Protein AF-A0A1B9AJK8-F1 (afdb_monomer)

pLDDT: mean 82.31, std 9.28, range [50.97, 92.81]

Radius of gyration: 14.69 Å; Cα contacts (8 Å, |Δi|>4): 34; chains: 1; bounding box: 36×22×39 Å

Structure (mmCIF, N/CA/C/O backbone):
data_AF-A0A1B9AJK8-F1
#
_entry.id   AF-A0A1B9AJK8-F1
#
loop_
_atom_site.group_PDB
_atom_site.id
_atom_site.type_symbol
_atom_site.label_atom_id
_atom_site.label_alt_id
_atom_site.label_comp_id
_atom_site.label_asym_id
_atom_site.label_entity_id
_atom_site.label_seq_id
_atom_site.pdbx_PDB_ins_code
_atom_site.Cartn_x
_atom_site.Cartn_y
_atom_site.Cartn_z
_atom_site.occupancy
_atom_site.B_iso_or_equiv
_atom_site.auth_seq_id
_atom_site.auth_comp_id
_atom_site.auth_asym_id
_atom_site.auth_atom_id
_atom_site.pdbx_PDB_model_num
ATOM 1 N N . MET A 1 1 ? -20.701 7.067 18.216 1.00 50.97 1 MET A N 1
ATOM 2 C CA . MET A 1 1 ? -19.388 7.045 17.537 1.00 50.97 1 MET A CA 1
ATOM 3 C C . MET A 1 1 ? -19.212 8.428 16.951 1.00 50.97 1 MET A C 1
ATOM 5 O O . MET A 1 1 ? -20.011 8.776 16.094 1.00 50.97 1 MET A O 1
ATOM 9 N N . ASP A 1 2 ? -18.297 9.238 17.488 1.00 57.03 2 ASP A N 1
ATOM 10 C CA . ASP A 1 2 ? -18.147 10.638 17.071 1.00 57.03 2 ASP A CA 1
ATOM 11 C C . ASP A 1 2 ? -17.827 10.713 15.577 1.00 57.03 2 ASP A C 1
ATOM 13 O O . ASP A 1 2 ? -16.804 10.202 15.113 1.00 57.03 2 ASP A O 1
ATOM 17 N N . GLU A 1 3 ? -18.726 11.333 14.822 1.00 60.19 3 GLU A N 1
ATOM 18 C CA . GLU A 1 3 ? -18.720 11.392 13.358 1.00 60.19 3 GLU A CA 1
ATOM 19 C C . GLU A 1 3 ? -17.395 11.960 12.810 1.00 60.19 3 GLU A C 1
ATOM 21 O O . GLU A 1 3 ? -16.824 11.448 11.845 1.00 60.19 3 GLU A O 1
ATOM 26 N N . ASN A 1 4 ? -16.823 12.929 13.532 1.00 63.41 4 ASN A N 1
ATOM 27 C CA . ASN A 1 4 ? -15.546 13.571 13.216 1.00 63.41 4 ASN A CA 1
ATOM 28 C C . ASN A 1 4 ? -14.341 12.606 13.321 1.00 63.41 4 ASN A C 1
ATOM 30 O O . ASN A 1 4 ? -13.412 12.625 12.507 1.00 63.41 4 ASN A O 1
ATOM 34 N N . LYS A 1 5 ? -14.379 11.685 14.293 1.00 63.94 5 LYS A N 1
ATOM 35 C CA . LYS A 1 5 ? -13.312 10.699 14.521 1.00 63.94 5 LYS A CA 1
ATOM 36 C C . LYS A 1 5 ? -13.312 9.618 13.439 1.00 63.94 5 LYS A C 1
ATOM 38 O O . LYS A 1 5 ? -12.250 9.169 13.024 1.00 63.94 5 LYS A O 1
ATOM 43 N N . SER A 1 6 ? -14.499 9.249 12.954 1.00 71.88 6 SER A N 1
ATOM 44 C CA . SER A 1 6 ? -14.684 8.347 11.813 1.00 71.88 6 SER A CA 1
ATOM 45 C C . SER A 1 6 ? -14.123 8.962 10.528 1.00 71.88 6 SER A C 1
ATOM 47 O O . SER A 1 6 ? -13.278 8.355 9.875 1.00 71.88 6 SER A O 1
ATOM 49 N N . PHE A 1 7 ? -14.526 10.193 10.199 1.00 76.81 7 PHE A N 1
ATOM 50 C CA . PHE A 1 7 ? -14.117 10.874 8.967 1.00 76.81 7 PHE A CA 1
ATOM 51 C C . PHE A 1 7 ? -12.595 11.059 8.852 1.00 76.81 7 PHE A C 1
ATOM 53 O O . PHE A 1 7 ? -11.998 10.711 7.832 1.00 76.81 7 PHE A O 1
ATOM 60 N N . THR A 1 8 ? -11.954 11.514 9.931 1.00 79.62 8 THR A N 1
ATOM 61 C CA . THR A 1 8 ? -10.492 11.686 9.995 1.00 79.62 8 THR A CA 1
ATOM 62 C C . THR A 1 8 ? -9.750 10.372 9.718 1.00 79.62 8 THR A C 1
ATOM 64 O O . THR A 1 8 ? -8.718 10.348 9.050 1.00 79.62 8 THR A O 1
ATOM 67 N N . LEU A 1 9 ? -10.299 9.251 10.190 1.00 80.75 9 LEU A N 1
ATOM 68 C CA . LEU A 1 9 ? -9.699 7.930 10.032 1.00 80.75 9 LEU A CA 1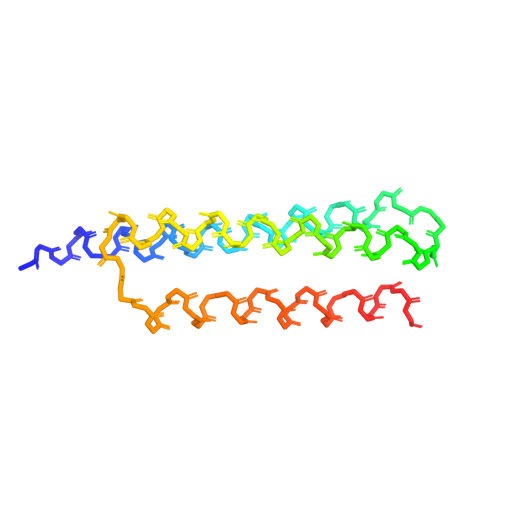
ATOM 69 C C . LEU A 1 9 ? -9.777 7.444 8.574 1.00 80.75 9 LEU A C 1
ATOM 71 O O . LEU A 1 9 ? -8.792 6.925 8.055 1.00 80.75 9 LEU A O 1
ATOM 75 N N . TYR A 1 10 ? -10.894 7.692 7.879 1.00 79.94 10 TYR A N 1
ATOM 76 C CA . TYR A 1 10 ? -11.022 7.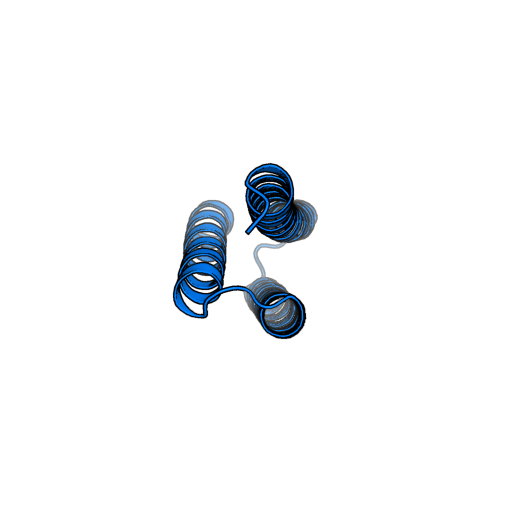400 6.443 1.00 79.94 10 TYR A CA 1
ATOM 77 C C . TYR A 1 10 ? -10.098 8.264 5.574 1.00 79.94 10 TYR A C 1
ATOM 79 O O . TYR A 1 10 ? -9.515 7.751 4.618 1.00 79.94 10 TYR A O 1
ATOM 87 N N . ILE A 1 11 ? -9.912 9.543 5.919 1.00 83.81 11 ILE A N 1
ATOM 88 C CA . ILE A 1 11 ? -8.942 10.407 5.229 1.00 83.81 11 ILE A CA 1
ATOM 89 C C . ILE A 1 11 ? -7.524 9.852 5.368 1.00 83.81 11 ILE A C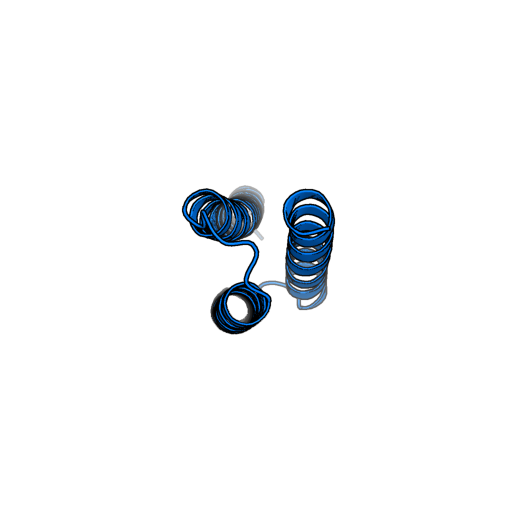 1
ATOM 91 O O . ILE A 1 11 ? -6.805 9.764 4.375 1.00 83.81 11 ILE A O 1
ATOM 95 N N . ASN A 1 12 ? -7.130 9.412 6.564 1.00 82.69 12 ASN A N 1
ATOM 96 C CA . ASN A 1 12 ? -5.799 8.842 6.779 1.00 82.69 12 ASN A CA 1
ATOM 97 C C . ASN A 1 12 ? -5.568 7.568 5.949 1.00 82.69 12 ASN A C 1
ATOM 99 O O . ASN A 1 12 ? -4.479 7.383 5.408 1.00 82.69 12 ASN A O 1
ATOM 103 N N . VAL A 1 13 ? -6.593 6.723 5.789 1.00 85.56 13 VAL A N 1
ATOM 104 C CA . VAL A 1 13 ? -6.545 5.540 4.908 1.00 85.56 13 VAL A CA 1
ATOM 105 C C . VAL A 1 13 ? -6.350 5.943 3.443 1.00 85.56 13 VAL A C 1
ATOM 107 O O . VAL A 1 13 ? -5.529 5.351 2.742 1.00 85.56 13 VAL A O 1
ATOM 110 N N . LEU A 1 14 ? -7.064 6.974 2.982 1.00 83.31 14 LEU A N 1
ATOM 111 C CA . LEU A 1 14 ? -6.917 7.520 1.629 1.00 83.31 14 LEU A CA 1
ATOM 112 C C . LEU A 1 14 ? -5.512 8.082 1.388 1.00 83.31 14 LEU A C 1
ATOM 114 O O . LEU A 1 14 ? -4.887 7.751 0.383 1.00 83.31 14 LEU A O 1
ATOM 118 N N . ILE A 1 15 ? -4.990 8.877 2.324 1.00 84.69 15 ILE A N 1
ATOM 119 C CA . ILE A 1 15 ? -3.631 9.432 2.248 1.00 84.69 15 ILE A CA 1
ATOM 120 C C . ILE A 1 15 ? -2.595 8.302 2.225 1.00 84.69 15 ILE A C 1
ATOM 122 O O . ILE A 1 15 ? -1.680 8.331 1.404 1.00 84.69 15 ILE A O 1
ATOM 126 N N . GLY A 1 16 ? -2.762 7.275 3.065 1.00 81.12 16 GLY A N 1
ATOM 127 C CA . GLY A 1 16 ? -1.900 6.092 3.073 1.00 81.12 16 GLY A CA 1
ATOM 128 C C . GLY A 1 16 ? -1.905 5.352 1.733 1.00 81.12 16 GLY A C 1
ATOM 129 O O . GLY A 1 16 ? -0.845 5.003 1.212 1.00 81.12 16 GLY A O 1
ATOM 130 N N . ALA A 1 17 ? -3.079 5.175 1.124 1.00 82.31 17 ALA A N 1
ATOM 131 C CA . ALA A 1 17 ? -3.207 4.562 -0.195 1.00 82.31 17 ALA A CA 1
ATOM 132 C C . ALA A 1 17 ? -2.502 5.385 -1.286 1.00 82.31 17 ALA A C 1
ATOM 134 O O . ALA A 1 17 ? -1.696 4.839 -2.040 1.00 82.31 17 ALA A O 1
ATOM 135 N N . ILE A 1 18 ? -2.763 6.697 -1.338 1.00 83.12 18 ILE A N 1
ATOM 136 C CA . ILE A 1 18 ? -2.164 7.613 -2.320 1.00 83.12 18 ILE A CA 1
ATOM 137 C C . ILE A 1 18 ? -0.641 7.646 -2.162 1.00 83.12 18 ILE A C 1
ATOM 139 O O . ILE A 1 18 ? 0.080 7.495 -3.144 1.00 83.12 18 ILE A O 1
ATOM 143 N N . GLY A 1 19 ? -0.142 7.776 -0.930 1.00 81.56 19 GLY A N 1
ATOM 144 C CA . GLY A 1 19 ? 1.292 7.805 -0.644 1.00 81.56 19 GLY A CA 1
ATOM 145 C C . GLY A 1 19 ? 2.002 6.525 -1.084 1.00 81.56 19 GLY A C 1
ATOM 146 O O . GLY A 1 19 ? 3.063 6.588 -1.699 1.00 81.56 19 GLY A O 1
ATOM 147 N N . THR A 1 20 ? 1.388 5.363 -0.854 1.00 82.25 20 THR A N 1
ATOM 148 C CA . THR A 1 20 ? 1.968 4.074 -1.265 1.00 82.25 20 THR A CA 1
ATOM 149 C C . THR A 1 20 ? 2.054 3.957 -2.792 1.00 82.25 20 THR A C 1
ATOM 151 O O . THR A 1 20 ? 3.052 3.471 -3.322 1.00 82.25 20 THR A O 1
ATOM 154 N N . ILE A 1 21 ? 1.042 4.453 -3.513 1.00 79.88 21 ILE A N 1
ATOM 155 C CA . ILE A 1 21 ? 1.041 4.493 -4.983 1.00 79.88 21 ILE A CA 1
ATOM 156 C C . ILE A 1 21 ? 2.116 5.460 -5.502 1.00 79.88 21 ILE A C 1
ATOM 158 O O . ILE A 1 21 ? 2.854 5.107 -6.419 1.00 79.88 21 ILE A O 1
ATOM 162 N N . LEU A 1 22 ? 2.250 6.646 -4.896 1.00 80.38 22 LEU A N 1
ATOM 163 C CA . LEU A 1 22 ? 3.268 7.634 -5.274 1.00 80.38 22 LEU A CA 1
ATOM 164 C C . LEU A 1 22 ? 4.692 7.102 -5.090 1.00 80.38 22 LEU A C 1
ATOM 166 O O . LEU A 1 22 ? 5.528 7.311 -5.965 1.00 80.38 22 LEU A O 1
ATOM 170 N N . ILE A 1 23 ? 4.963 6.381 -3.997 1.00 80.62 23 ILE A N 1
ATOM 171 C CA . ILE A 1 23 ? 6.265 5.733 -3.773 1.00 80.62 23 ILE A CA 1
ATOM 172 C C . ILE A 1 23 ? 6.545 4.707 -4.876 1.00 80.62 23 ILE A C 1
ATOM 174 O O . ILE A 1 23 ? 7.644 4.687 -5.429 1.00 80.62 23 ILE A O 1
AT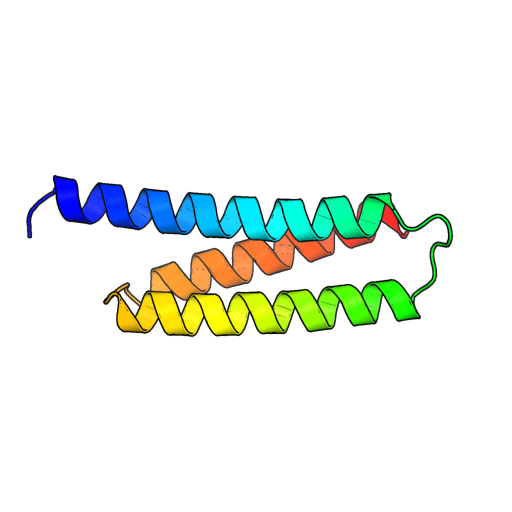OM 178 N N . GLY A 1 24 ? 5.544 3.896 -5.234 1.00 76.12 24 GLY A N 1
ATOM 179 C CA . GLY A 1 24 ? 5.648 2.945 -6.340 1.00 76.12 24 GLY A CA 1
ATOM 180 C C . GLY A 1 24 ? 5.982 3.625 -7.670 1.00 76.12 24 GLY A C 1
ATOM 181 O O . GLY A 1 24 ? 6.926 3.225 -8.345 1.00 76.12 24 GLY A O 1
ATOM 182 N N . LEU A 1 25 ? 5.260 4.694 -8.011 1.00 75.12 25 LEU A N 1
ATOM 183 C CA . LEU A 1 25 ? 5.471 5.470 -9.237 1.00 75.12 25 LEU A CA 1
ATOM 184 C C . LEU A 1 25 ? 6.844 6.143 -9.291 1.00 75.12 25 LEU A C 1
ATOM 186 O O . LEU A 1 25 ? 7.528 6.072 -10.311 1.00 75.12 25 LEU A O 1
ATOM 190 N N . ALA A 1 26 ? 7.263 6.777 -8.195 1.00 77.31 26 ALA A N 1
ATOM 191 C CA . ALA A 1 26 ? 8.571 7.412 -8.114 1.00 77.31 26 ALA A CA 1
ATOM 192 C C . ALA A 1 26 ? 9.687 6.380 -8.324 1.00 77.31 26 ALA A C 1
ATOM 194 O O . ALA A 1 26 ? 10.595 6.613 -9.120 1.00 77.31 26 ALA A O 1
ATOM 195 N N . ALA A 1 27 ? 9.575 5.211 -7.690 1.00 75.62 27 ALA A N 1
ATOM 196 C CA . ALA A 1 27 ? 10.536 4.131 -7.860 1.00 75.62 27 ALA A CA 1
ATOM 197 C C . ALA A 1 27 ? 10.556 3.555 -9.287 1.00 75.62 27 ALA A C 1
ATOM 199 O O . ALA A 1 27 ? 11.609 3.139 -9.751 1.00 75.62 27 ALA A O 1
ATOM 200 N N . MET A 1 28 ? 9.427 3.558 -10.004 1.00 73.25 28 MET A N 1
ATOM 201 C CA . MET A 1 28 ? 9.392 3.183 -11.425 1.00 73.25 28 MET A CA 1
ATOM 202 C C . MET A 1 28 ? 10.054 4.238 -12.323 1.00 73.25 28 MET A C 1
ATOM 204 O O . MET A 1 28 ? 10.761 3.885 -13.262 1.00 73.25 28 MET A O 1
ATOM 208 N N . SER A 1 29 ? 9.865 5.528 -12.026 1.00 74.06 29 SER A N 1
ATOM 209 C CA . SER A 1 29 ? 10.391 6.634 -12.844 1.00 74.06 29 SER A CA 1
ATOM 210 C C . SER A 1 29 ? 11.919 6.746 -12.857 1.00 74.06 29 SER A C 1
ATOM 212 O O . SER A 1 29 ? 12.491 7.260 -13.815 1.00 74.06 29 SER A O 1
ATOM 214 N N . THR A 1 30 ? 12.599 6.247 -11.821 1.00 71.00 30 THR A N 1
ATOM 215 C CA . THR A 1 30 ? 14.069 6.259 -11.734 1.00 71.00 30 THR A CA 1
ATOM 216 C C . THR A 1 30 ? 14.722 5.111 -12.505 1.00 71.00 30 THR A C 1
ATOM 218 O O . THR A 1 30 ? 15.946 5.077 -12.647 1.00 71.00 30 THR A O 1
ATOM 221 N N . LEU A 1 31 ? 13.926 4.177 -13.033 1.00 69.56 31 LEU A N 1
ATOM 222 C CA . LEU A 1 31 ? 14.416 3.009 -13.752 1.00 69.56 31 LEU A CA 1
ATOM 223 C C . LEU A 1 31 ? 14.537 3.311 -15.245 1.00 69.56 31 LEU A C 1
ATOM 225 O O . LEU A 1 31 ? 13.562 3.328 -15.990 1.00 69.56 31 LEU A O 1
ATOM 229 N N . SER A 1 32 ? 15.781 3.538 -15.668 1.00 60.44 32 SER A N 1
ATOM 230 C CA . SER A 1 32 ? 16.179 3.723 -17.071 1.00 60.44 32 SER A CA 1
ATOM 231 C C . SER A 1 32 ? 16.081 2.423 -17.888 1.00 60.44 32 SER A C 1
ATOM 233 O O . SER A 1 32 ? 15.744 2.447 -19.070 1.00 60.44 32 SER A O 1
ATOM 235 N N . ASN A 1 33 ? 16.289 1.269 -17.244 1.00 64.25 33 ASN A N 1
ATOM 236 C CA . ASN A 1 33 ? 16.151 -0.039 -17.877 1.00 64.25 33 ASN A CA 1
ATOM 237 C C . ASN A 1 33 ? 14.813 -0.671 -17.489 1.00 64.25 33 ASN A C 1
ATOM 239 O O . ASN A 1 33 ? 14.531 -0.851 -16.304 1.00 64.25 33 ASN A O 1
ATOM 243 N N . ARG A 1 34 ? 14.017 -1.063 -18.492 1.00 68.00 34 ARG A N 1
ATOM 244 C CA . ARG A 1 34 ? 12.769 -1.839 -18.348 1.00 68.00 34 ARG A CA 1
ATOM 245 C C . ARG A 1 34 ? 13.042 -3.298 -17.940 1.00 68.00 34 ARG A C 1
ATOM 247 O O . ARG A 1 34 ? 12.533 -4.244 -18.540 1.00 68.00 34 ARG A O 1
ATOM 254 N N . ASP A 1 35 ? 13.902 -3.489 -16.946 1.00 75.38 35 ASP A N 1
ATOM 255 C CA . ASP A 1 35 ? 14.272 -4.805 -16.448 1.00 75.38 35 ASP A CA 1
ATOM 256 C C . ASP A 1 35 ? 13.131 -5.374 -15.596 1.00 75.38 35 ASP A C 1
ATOM 258 O O . ASP A 1 35 ? 12.707 -4.800 -14.588 1.00 75.38 35 ASP A O 1
ATOM 262 N N . HIS A 1 36 ? 12.632 -6.530 -16.024 1.00 74.50 36 HIS A N 1
ATOM 263 C CA . HIS A 1 36 ? 11.521 -7.220 -15.383 1.00 74.50 36 HIS A CA 1
ATOM 264 C C . HIS A 1 36 ? 11.868 -7.666 -13.957 1.00 74.50 36 HIS A C 1
ATOM 266 O O . HIS A 1 36 ? 10.985 -7.716 -13.101 1.00 74.50 36 HIS A O 1
ATOM 272 N N . SER A 1 37 ? 13.144 -7.949 -13.672 1.00 79.38 37 SER A N 1
ATOM 273 C CA . SER A 1 37 ? 13.594 -8.328 -12.328 1.00 79.38 37 SER A CA 1
ATOM 274 C C . SER A 1 37 ? 13.386 -7.195 -11.319 1.00 79.38 37 SER A C 1
ATOM 276 O O . SER A 1 37 ? 12.950 -7.429 -10.189 1.00 79.38 37 SER A O 1
ATOM 278 N N . VAL A 1 38 ? 13.599 -5.950 -11.749 1.00 77.75 38 VAL A N 1
ATOM 279 C CA . VAL A 1 38 ? 13.418 -4.770 -10.903 1.00 77.75 38 VAL A CA 1
ATOM 280 C C . VAL A 1 38 ? 11.937 -4.481 -10.677 1.00 77.75 38 VAL A C 1
ATOM 282 O O . VAL A 1 38 ? 11.534 -4.188 -9.551 1.00 77.75 38 VAL A O 1
ATOM 285 N N . TYR A 1 39 ? 11.104 -4.639 -11.710 1.00 78.44 39 TYR A N 1
ATOM 286 C CA . TYR A 1 39 ? 9.651 -4.545 -11.561 1.00 78.44 39 TYR A CA 1
ATOM 287 C C . TYR A 1 39 ? 9.116 -5.558 -10.534 1.00 78.44 39 TYR A C 1
ATOM 289 O O . TYR A 1 39 ? 8.333 -5.192 -9.656 1.00 78.44 39 TYR A O 1
ATOM 297 N N . LEU A 1 40 ? 9.589 -6.811 -10.577 1.00 82.00 40 LEU A N 1
ATOM 298 C CA . LEU A 1 40 ? 9.221 -7.840 -9.598 1.00 82.00 40 LEU A CA 1
ATOM 299 C C . LEU A 1 40 ? 9.671 -7.483 -8.174 1.00 82.00 40 LEU A C 1
ATOM 301 O O . LEU A 1 40 ? 8.912 -7.689 -7.226 1.00 82.00 40 LEU A O 1
ATOM 305 N N . MET A 1 41 ? 10.869 -6.915 -8.014 1.00 83.38 41 MET A N 1
ATOM 306 C CA . MET A 1 41 ? 11.367 -6.466 -6.710 1.00 83.38 41 MET A CA 1
ATOM 307 C C . MET A 1 41 ? 10.516 -5.323 -6.139 1.00 83.38 41 MET A C 1
ATOM 309 O O . MET A 1 41 ? 10.145 -5.358 -4.963 1.00 83.38 41 MET A O 1
ATOM 313 N N . LEU A 1 42 ? 10.143 -4.347 -6.975 1.00 85.50 42 LEU A N 1
ATOM 314 C CA . LEU A 1 42 ? 9.243 -3.256 -6.594 1.00 85.50 42 LEU A CA 1
ATOM 315 C C . LEU A 1 42 ? 7.856 -3.768 -6.215 1.00 85.50 42 LEU A C 1
ATOM 317 O O . LEU A 1 42 ? 7.310 -3.356 -5.193 1.00 85.50 42 LEU A O 1
ATOM 321 N N . PHE A 1 43 ? 7.302 -4.690 -7.000 1.00 85.06 43 PHE A N 1
ATOM 322 C CA . PHE A 1 43 ? 6.013 -5.301 -6.702 1.00 85.06 43 PHE A CA 1
ATOM 323 C C . PHE A 1 43 ? 6.043 -6.076 -5.376 1.00 85.06 43 PHE A C 1
ATOM 325 O O . PHE A 1 43 ? 5.146 -5.921 -4.546 1.00 85.06 43 PHE A O 1
ATOM 332 N N . GLY A 1 44 ? 7.107 -6.844 -5.126 1.00 86.88 44 GLY A N 1
ATOM 333 C CA . GLY A 1 44 ? 7.315 -7.535 -3.853 1.00 86.88 44 GLY A CA 1
ATOM 334 C C . GLY A 1 44 ? 7.372 -6.568 -2.666 1.00 86.88 44 GLY A C 1
ATOM 335 O O . GLY A 1 44 ? 6.653 -6.753 -1.682 1.00 86.88 44 GLY A O 1
ATOM 336 N N . GLY A 1 45 ? 8.162 -5.494 -2.773 1.00 87.81 45 GLY A N 1
ATOM 337 C CA . GLY A 1 45 ? 8.232 -4.446 -1.750 1.00 87.81 45 GLY A CA 1
ATOM 338 C C . GLY A 1 45 ? 6.884 -3.760 -1.509 1.00 87.81 45 GLY A C 1
ATOM 339 O O . GLY A 1 45 ? 6.482 -3.550 -0.364 1.00 87.81 45 GLY A O 1
ATOM 340 N N . PHE A 1 46 ? 6.138 -3.485 -2.577 1.00 89.06 46 PHE A N 1
ATOM 341 C CA . PHE A 1 46 ? 4.803 -2.898 -2.510 1.00 89.06 46 PHE A CA 1
ATOM 342 C C . PHE A 1 46 ? 3.805 -3.798 -1.762 1.00 89.06 46 PHE A C 1
ATOM 344 O O . PHE A 1 46 ? 3.074 -3.314 -0.894 1.00 89.06 46 PHE A O 1
ATOM 351 N N . ILE A 1 47 ? 3.817 -5.114 -2.011 1.00 89.94 47 ILE A N 1
ATOM 352 C CA . ILE A 1 47 ? 2.989 -6.079 -1.266 1.00 89.94 47 ILE A CA 1
ATOM 353 C C . ILE A 1 47 ? 3.336 -6.079 0.227 1.00 89.94 47 ILE A C 1
ATOM 355 O O . ILE A 1 47 ? 2.428 -6.110 1.066 1.00 89.94 47 ILE A O 1
ATOM 359 N N . LEU A 1 48 ? 4.625 -6.027 0.581 1.00 90.06 48 LEU A N 1
ATOM 360 C CA . LEU A 1 48 ? 5.055 -5.984 1.982 1.00 90.06 48 LEU A CA 1
ATOM 361 C C . LEU A 1 48 ? 4.529 -4.731 2.690 1.00 90.06 48 LEU A C 1
ATOM 363 O O . LEU A 1 48 ? 3.965 -4.833 3.781 1.00 90.06 48 LEU A O 1
ATOM 367 N N . VAL A 1 49 ? 4.637 -3.565 2.046 1.00 90.94 49 VAL A N 1
ATOM 368 C CA . VAL A 1 49 ? 4.106 -2.304 2.583 1.00 90.94 49 VAL A CA 1
ATOM 369 C C . VAL A 1 49 ? 2.588 -2.376 2.748 1.00 90.94 49 VAL A C 1
ATOM 371 O O . VAL A 1 49 ? 2.083 -2.074 3.827 1.00 90.94 49 VAL A O 1
ATOM 374 N N . ILE A 1 50 ? 1.851 -2.850 1.739 1.00 91.38 50 ILE A N 1
ATOM 375 C CA . ILE A 1 50 ? 0.394 -3.039 1.833 1.00 91.38 50 ILE A CA 1
ATOM 376 C C . ILE A 1 50 ? 0.022 -3.949 3.004 1.00 91.38 50 ILE A C 1
ATOM 378 O O . ILE A 1 50 ? -0.901 -3.639 3.758 1.00 91.38 50 ILE A O 1
ATOM 382 N N . THR A 1 51 ? 0.743 -5.056 3.177 1.00 90.50 51 THR A N 1
ATOM 383 C CA . THR A 1 51 ? 0.502 -6.015 4.263 1.00 90.50 51 THR A CA 1
ATOM 384 C C . THR A 1 51 ? 0.716 -5.363 5.627 1.00 90.50 51 THR A C 1
ATOM 386 O O . THR A 1 51 ? -0.103 -5.536 6.533 1.00 90.50 51 THR A O 1
ATOM 389 N N . TYR A 1 52 ? 1.770 -4.558 5.764 1.00 90.75 52 TYR A N 1
ATOM 390 C CA . TYR A 1 52 ? 2.040 -3.806 6.983 1.00 90.75 52 TYR A CA 1
ATOM 391 C C . TYR A 1 52 ? 0.963 -2.751 7.270 1.00 90.75 52 TYR A C 1
ATOM 393 O O . TYR A 1 52 ? 0.456 -2.683 8.391 1.00 90.75 52 TYR A O 1
ATOM 401 N N . ILE A 1 53 ? 0.535 -1.978 6.266 1.00 91.25 53 ILE A N 1
ATOM 402 C CA . ILE A 1 53 ? -0.541 -0.991 6.442 1.00 91.25 53 ILE A CA 1
ATOM 403 C C . ILE A 1 53 ? -1.843 -1.695 6.845 1.00 91.25 53 ILE A C 1
ATOM 405 O O . ILE A 1 53 ? -2.526 -1.238 7.755 1.00 91.25 53 ILE A O 1
ATOM 409 N N . ASN A 1 54 ? -2.159 -2.854 6.263 1.00 92.81 54 ASN A N 1
ATOM 410 C CA . ASN A 1 54 ? -3.345 -3.632 6.640 1.00 92.81 54 ASN A CA 1
ATOM 411 C C . ASN A 1 54 ? -3.316 -4.077 8.101 1.00 92.81 54 ASN A C 1
ATOM 413 O O . ASN A 1 54 ? -4.349 -4.083 8.773 1.00 92.81 54 ASN A O 1
ATOM 417 N N . TYR A 1 55 ? -2.140 -4.456 8.600 1.00 92.31 55 TYR A N 1
ATOM 418 C CA . TYR A 1 55 ? -1.952 -4.760 10.012 1.00 92.31 55 TYR A CA 1
ATOM 419 C C . TYR A 1 55 ? -2.216 -3.527 10.894 1.00 92.31 55 TYR A C 1
ATOM 421 O O . TYR A 1 55 ? -2.947 -3.631 11.883 1.00 92.31 55 TYR A O 1
ATOM 429 N N . LEU A 1 56 ? -1.699 -2.354 10.513 1.00 90.94 56 LEU A N 1
ATOM 430 C CA . LEU A 1 56 ? -1.938 -1.103 11.241 1.00 90.94 56 LEU A CA 1
ATOM 431 C C . LEU A 1 56 ? -3.414 -0.686 11.220 1.00 90.94 56 LEU A C 1
ATOM 433 O O . LEU A 1 56 ? -3.963 -0.321 12.257 1.00 90.94 56 LEU A O 1
ATOM 437 N N . GLU A 1 57 ? -4.077 -0.788 10.071 1.00 90.25 57 GLU A N 1
ATOM 438 C CA . GLU A 1 57 ? -5.491 -0.449 9.914 1.00 90.25 57 GLU A CA 1
ATOM 439 C C . GLU A 1 57 ? -6.396 -1.375 10.735 1.00 90.25 57 GLU A C 1
ATOM 441 O O . GLU A 1 57 ? -7.315 -0.906 11.409 1.00 90.25 57 GLU A O 1
ATOM 446 N N . LYS A 1 58 ? -6.095 -2.683 10.763 1.00 91.31 58 LYS A N 1
ATOM 447 C CA . LYS A 1 58 ? -6.780 -3.633 11.653 1.00 91.31 58 LYS A CA 1
ATOM 448 C C . LYS A 1 58 ? -6.603 -3.244 13.117 1.00 91.31 58 LYS A C 1
ATOM 450 O O . LYS A 1 58 ? -7.575 -3.242 13.868 1.00 91.31 58 LYS A O 1
ATOM 455 N N . LYS A 1 59 ? -5.381 -2.881 13.520 1.00 90.75 59 LYS A N 1
ATOM 456 C CA . LYS A 1 59 ? -5.083 -2.433 14.889 1.00 90.75 59 LYS A CA 1
ATOM 457 C C . LYS A 1 59 ? -5.796 -1.120 15.242 1.00 90.75 59 LYS A C 1
ATOM 459 O O . LYS A 1 59 ? -6.135 -0.912 16.402 1.00 90.75 59 LYS A O 1
ATOM 464 N N . ALA A 1 60 ? -6.068 -0.268 14.254 1.00 87.88 60 ALA A N 1
ATOM 465 C CA . ALA A 1 60 ? -6.838 0.967 14.405 1.00 87.88 60 ALA A CA 1
ATOM 466 C C . ALA A 1 60 ? -8.366 0.752 14.467 1.00 87.88 60 ALA A C 1
ATOM 468 O O . ALA A 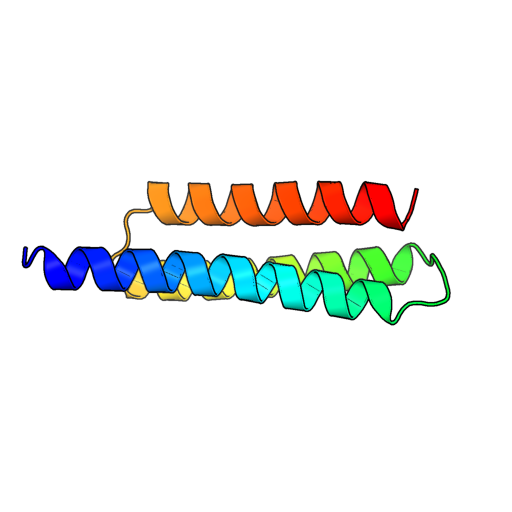1 60 ? -9.108 1.717 14.644 1.00 87.88 60 ALA A O 1
ATOM 469 N N . GLY A 1 61 ? -8.850 -0.490 14.336 1.00 90.25 61 GLY A N 1
ATOM 470 C CA . GLY A 1 61 ? -10.274 -0.824 14.426 1.00 90.25 61 GLY A CA 1
ATOM 471 C C . GLY A 1 61 ? -11.063 -0.612 13.130 1.00 90.25 61 GLY A C 1
ATOM 472 O O . GLY A 1 61 ? -12.294 -0.570 13.164 1.00 90.25 61 GLY A O 1
ATOM 473 N N . LEU A 1 62 ? -10.388 -0.483 11.981 1.00 90.19 62 LEU A N 1
ATOM 474 C CA . LEU A 1 62 ? -11.062 -0.411 10.684 1.00 90.19 62 LEU A CA 1
ATOM 475 C C 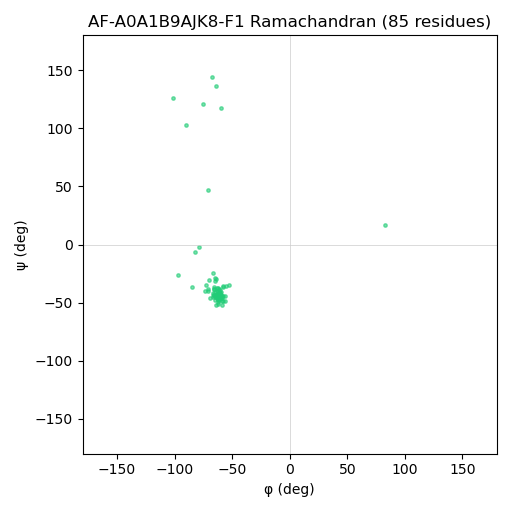. LEU A 1 62 ? -11.732 -1.739 10.331 1.00 90.19 62 LEU A C 1
ATOM 477 O O . LEU A 1 62 ? -11.212 -2.826 10.588 1.00 90.19 62 LEU A O 1
ATOM 481 N N . LYS A 1 63 ? -12.893 -1.649 9.673 1.00 90.62 63 LYS A N 1
ATOM 482 C CA . LYS A 1 63 ? -13.584 -2.830 9.151 1.00 90.62 63 LYS A CA 1
ATOM 483 C C . LYS A 1 63 ? -12.734 -3.495 8.071 1.00 90.62 63 LYS A C 1
ATOM 485 O O . LYS A 1 63 ? -12.258 -2.824 7.157 1.00 90.62 63 LYS A O 1
ATOM 490 N N . ASN A 1 64 ? -12.651 -4.826 8.108 1.00 90.38 64 ASN A N 1
ATOM 491 C CA . ASN A 1 64 ? -11.923 -5.609 7.104 1.00 90.38 64 ASN A CA 1
ATOM 492 C C . ASN A 1 64 ? -12.339 -5.281 5.663 1.00 90.38 64 ASN A C 1
ATOM 494 O O . ASN A 1 64 ? -11.483 -5.283 4.788 1.00 90.38 64 ASN A O 1
ATOM 498 N N . SER A 1 65 ? -13.616 -4.977 5.408 1.00 89.81 65 SER A N 1
ATOM 499 C CA . SER A 1 65 ? -14.093 -4.618 4.067 1.00 89.81 65 SER A CA 1
ATOM 500 C C . SER A 1 65 ? -13.414 -3.363 3.506 1.00 89.81 65 SER A C 1
ATOM 502 O O . SER A 1 65 ? -13.066 -3.338 2.330 1.00 89.81 65 SER A O 1
ATOM 504 N N . VAL A 1 66 ? -13.170 -2.351 4.346 1.00 89.31 66 VAL A N 1
ATOM 505 C CA . VAL A 1 66 ? -12.506 -1.095 3.954 1.00 89.31 66 VAL A CA 1
ATOM 506 C C . VAL A 1 66 ? -11.033 -1.347 3.642 1.00 89.31 66 VAL A C 1
ATOM 508 O O . VAL A 1 66 ? -10.538 -0.926 2.599 1.00 89.31 66 VAL A O 1
ATOM 511 N N . ILE A 1 67 ? -10.358 -2.101 4.512 1.00 92.12 67 ILE A N 1
ATOM 512 C CA . ILE A 1 67 ? -8.947 -2.486 4.360 1.00 92.12 67 ILE A CA 1
ATOM 513 C C . ILE A 1 67 ? -8.740 -3.268 3.057 1.00 92.12 67 ILE A C 1
ATOM 515 O O . ILE A 1 67 ? -7.805 -3.007 2.298 1.00 92.12 67 ILE A O 1
ATOM 519 N N . TRP A 1 68 ? -9.636 -4.217 2.772 1.00 91.75 68 TRP A N 1
ATOM 520 C CA . TRP A 1 68 ? -9.599 -5.018 1.551 1.00 91.75 68 TRP A CA 1
ATOM 521 C C . TRP A 1 68 ? -9.860 -4.184 0.298 1.00 91.75 68 TRP A C 1
ATOM 523 O O . TRP A 1 68 ? -9.099 -4.304 -0.660 1.00 91.75 68 TRP A O 1
ATOM 533 N N . ALA A 1 69 ? -10.869 -3.308 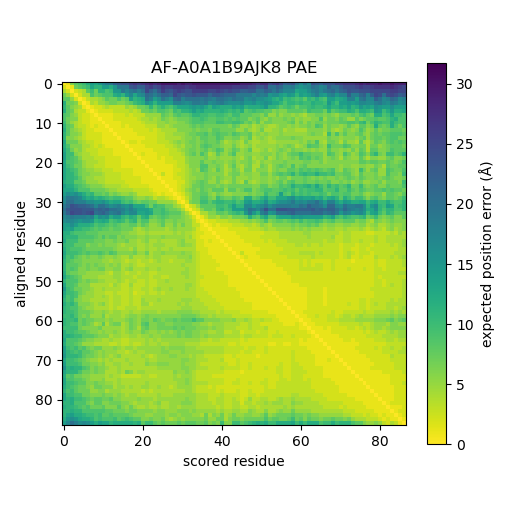0.312 1.00 89.75 69 ALA A N 1
ATOM 534 C CA . ALA A 1 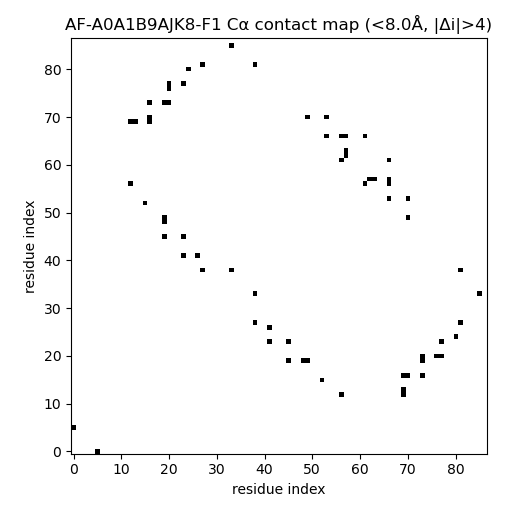69 ? -11.154 -2.418 -0.812 1.00 89.75 69 ALA A CA 1
ATOM 535 C C . ALA A 1 69 ? -9.954 -1.511 -1.130 1.00 89.75 69 ALA A C 1
ATOM 537 O O . ALA A 1 69 ? -9.537 -1.424 -2.285 1.00 89.75 69 ALA A O 1
ATOM 538 N N . ARG A 1 70 ? -9.341 -0.910 -0.101 1.00 91.81 70 ARG A N 1
ATOM 539 C CA . ARG A 1 70 ? -8.132 -0.089 -0.245 1.00 91.81 70 ARG A CA 1
ATOM 540 C C . ARG A 1 70 ? -6.961 -0.903 -0.792 1.00 91.81 70 ARG A C 1
ATOM 542 O O . ARG A 1 70 ? -6.303 -0.471 -1.729 1.00 91.81 70 ARG A O 1
ATOM 549 N N . SER A 1 71 ? -6.711 -2.087 -0.234 1.00 90.94 71 SER A N 1
ATOM 550 C CA . SER A 1 71 ? -5.601 -2.956 -0.649 1.00 90.94 71 SER A CA 1
ATOM 551 C C . SER A 1 71 ? -5.722 -3.410 -2.095 1.00 90.94 71 SER A C 1
ATOM 553 O O . SER A 1 71 ? -4.775 -3.249 -2.859 1.00 90.94 71 SER A O 1
ATOM 555 N N . ILE A 1 72 ? -6.884 -3.952 -2.476 1.00 92.56 72 ILE A N 1
ATOM 556 C CA . ILE A 1 72 ? -7.140 -4.392 -3.849 1.00 92.56 72 ILE A CA 1
ATOM 557 C C . ILE A 1 72 ? -7.038 -3.197 -4.794 1.00 92.56 72 ILE A C 1
ATOM 559 O O . ILE A 1 72 ? -6.357 -3.297 -5.809 1.00 92.56 72 ILE A O 1
ATOM 563 N N . GLY A 1 73 ? -7.648 -2.060 -4.443 1.00 91.25 73 GLY A N 1
ATOM 564 C CA . GLY A 1 73 ? -7.574 -0.842 -5.246 1.00 91.25 73 GLY A CA 1
ATOM 565 C C . GLY A 1 73 ? -6.130 -0.405 -5.501 1.00 91.25 73 GLY A C 1
ATOM 566 O O . GLY A 1 73 ? -5.749 -0.192 -6.649 1.00 91.25 73 GLY A O 1
ATOM 567 N N . SER A 1 74 ? -5.297 -0.357 -4.458 1.00 89.00 74 SER A N 1
ATOM 568 C CA . SER A 1 74 ? -3.875 -0.026 -4.587 1.00 89.00 74 SER A CA 1
ATOM 569 C C . SER A 1 74 ? -3.114 -1.018 -5.476 1.00 89.00 74 SER A C 1
ATOM 571 O O . SER A 1 74 ? -2.315 -0.585 -6.302 1.00 89.00 74 SER A O 1
ATOM 573 N N . ILE A 1 75 ? -3.371 -2.326 -5.350 1.00 90.69 75 ILE A N 1
ATOM 574 C CA . ILE A 1 75 ? -2.728 -3.363 -6.178 1.00 90.69 75 ILE A CA 1
ATOM 575 C C . ILE A 1 75 ? -3.130 -3.228 -7.645 1.00 90.69 75 ILE A C 1
ATOM 577 O O . ILE A 1 75 ? -2.261 -3.222 -8.512 1.00 90.69 75 ILE A O 1
ATOM 581 N N . VAL A 1 76 ? -4.425 -3.084 -7.932 1.00 92.44 76 VAL A N 1
ATOM 582 C CA . VAL A 1 76 ? -4.932 -2.945 -9.305 1.00 92.44 76 VAL A CA 1
ATOM 583 C C . VAL A 1 76 ? -4.350 -1.701 -9.970 1.00 92.44 76 VAL A C 1
ATOM 585 O O . VAL A 1 76 ? -3.875 -1.784 -11.100 1.00 92.44 76 VAL A O 1
ATOM 588 N N . ILE A 1 77 ? -4.325 -0.567 -9.264 1.00 90.00 77 ILE A N 1
ATOM 589 C CA . ILE A 1 77 ? -3.747 0.678 -9.783 1.00 90.00 77 ILE A CA 1
ATOM 590 C C . ILE A 1 77 ? -2.245 0.513 -10.041 1.00 90.00 77 ILE A C 1
ATOM 592 O O . ILE A 1 77 ? -1.769 0.891 -11.108 1.00 90.00 77 ILE A O 1
ATOM 596 N N . PHE A 1 78 ? -1.499 -0.088 -9.109 1.00 87.56 78 PHE A N 1
ATOM 597 C CA . PHE A 1 78 ? -0.066 -0.335 -9.286 1.00 87.56 78 PHE A CA 1
ATOM 598 C C . PHE A 1 78 ? 0.219 -1.231 -10.498 1.00 87.56 78 PHE A C 1
ATOM 600 O O . PHE A 1 78 ? 1.119 -0.935 -11.282 1.00 87.56 78 PHE A O 1
ATOM 607 N N . LEU A 1 79 ? -0.557 -2.304 -10.683 1.00 88.31 79 LEU A N 1
ATOM 608 C CA . LEU A 1 79 ? -0.422 -3.201 -11.833 1.00 88.31 79 LEU A CA 1
ATOM 609 C C . LEU A 1 79 ? -0.766 -2.496 -13.149 1.00 88.31 79 LEU A C 1
ATOM 611 O O . LEU A 1 79 ? -0.020 -2.636 -14.113 1.00 88.31 79 LEU A O 1
ATOM 615 N N . ALA A 1 80 ? -1.846 -1.709 -13.187 1.00 89.75 80 ALA A N 1
ATOM 616 C CA . ALA A 1 80 ? -2.242 -0.957 -14.377 1.00 89.75 80 ALA A CA 1
ATOM 617 C C . ALA A 1 80 ? -1.169 0.063 -14.792 1.00 89.75 80 ALA A C 1
ATOM 619 O O . ALA A 1 80 ? -0.799 0.132 -15.961 1.00 89.75 80 ALA A O 1
ATOM 620 N N . LEU A 1 81 ? -0.627 0.814 -13.830 1.00 85.06 81 LEU A N 1
ATOM 621 C CA . LEU A 1 81 ? 0.449 1.779 -14.075 1.00 85.06 81 LEU A CA 1
ATOM 622 C C . LEU A 1 81 ? 1.753 1.084 -14.479 1.00 85.06 81 LEU A C 1
ATOM 624 O O . LEU A 1 81 ? 2.422 1.526 -15.409 1.00 85.06 81 LEU A O 1
ATOM 628 N N . GLY A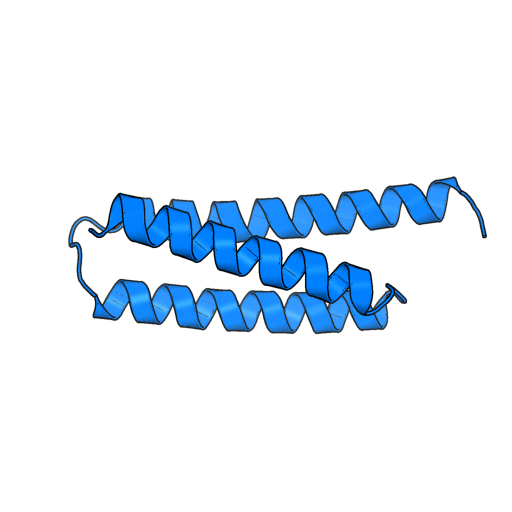 1 82 ? 2.084 -0.027 -13.818 1.00 81.75 82 GLY A N 1
ATOM 629 C CA . GLY A 1 82 ? 3.235 -0.853 -14.165 1.00 81.75 82 GLY A CA 1
ATOM 630 C C . GLY A 1 82 ? 3.155 -1.389 -15.593 1.00 81.75 82 GLY A C 1
ATOM 631 O O . GLY A 1 82 ? 4.136 -1.300 -16.324 1.00 81.75 82 GLY A O 1
ATOM 632 N N . TYR A 1 83 ? 1.981 -1.875 -16.009 1.00 83.75 83 TYR A N 1
ATOM 633 C CA . TYR A 1 83 ? 1.742 -2.319 -17.380 1.00 83.75 83 TYR A CA 1
ATOM 634 C C . TYR A 1 83 ? 1.983 -1.185 -18.381 1.00 83.75 83 TYR A C 1
ATOM 636 O O . TYR A 1 83 ? 2.810 -1.353 -19.262 1.00 83.75 83 TYR A O 1
ATOM 644 N N . ILE A 1 84 ? 1.362 -0.014 -18.182 1.00 83.56 84 ILE A N 1
ATOM 645 C CA . ILE A 1 84 ? 1.518 1.156 -19.070 1.00 83.56 84 ILE A CA 1
ATOM 646 C C . ILE A 1 84 ? 2.984 1.607 -19.197 1.00 83.56 84 ILE A C 1
ATOM 648 O O . ILE A 1 84 ? 3.392 2.107 -20.243 1.00 83.56 84 ILE A O 1
ATOM 652 N N . TYR A 1 85 ? 3.771 1.501 -18.124 1.00 76.06 85 TYR A N 1
ATOM 653 C CA . TYR A 1 85 ? 5.144 2.010 -18.112 1.00 76.06 85 TYR A CA 1
ATOM 654 C C . TYR A 1 85 ? 6.167 1.014 -18.683 1.00 76.06 85 TYR A C 1
ATOM 656 O O . TYR A 1 85 ? 7.129 1.421 -19.342 1.00 76.06 85 TYR A O 1
ATOM 664 N N . PHE A 1 86 ? 5.985 -0.286 -18.428 1.00 72.44 86 PHE A N 1
ATOM 665 C CA . PHE A 1 86 ? 6.951 -1.324 -18.807 1.00 72.44 86 PHE A CA 1
ATOM 666 C C . PHE A 1 86 ? 6.622 -2.049 -20.122 1.00 72.44 86 PHE A C 1
ATOM 668 O O . PHE A 1 86 ? 7.565 -2.508 -20.773 1.00 72.44 86 PHE A O 1
ATOM 675 N N . PHE A 1 87 ? 5.350 -2.120 -20.532 1.00 72.69 87 PHE A N 1
ATOM 676 C CA . PHE A 1 87 ? 4.887 -2.776 -21.763 1.00 72.69 87 PHE A CA 1
ATOM 677 C C . PHE A 1 87 ? 4.319 -1.757 -22.752 1.00 72.69 87 PHE A C 1
ATOM 679 O O . PHE A 1 87 ? 4.788 -1.778 -23.913 1.00 72.69 87 PHE A O 1
#

Solvent-accessible surface area (backbone atoms only — not comparable to full-atom values): 4990 Å² total; per-residue (Å²): 129,63,66,70,64,54,53,55,53,55,49,52,53,51,51,52,50,51,52,54,50,48,53,53,51,54,61,54,71,74,50,88,64,83,49,66,70,57,54,52,52,51,50,51,53,50,52,53,50,51,54,51,51,47,52,53,41,51,75,72,68,51,56,68,68,58,51,48,53,53,50,52,51,49,50,53,52,52,52,55,52,47,45,73,73,69,106

Secondary structure (DSSP, 8-state):
--HHHHHHHHHHHHHHHHHHHHHHHHHHHT-SS--HHHHHHHHHHHHHHHHHHHHHHHHTT--HHHHHHHHHHHHHHHHHHHHHHH-

Foldseek 3Di:
DPPVVVVVLVVVLVVLLVVLLVVLVVQLVVDPDLDVVSVVVSLVVSVVSLVVVLVVCVVVVDDPVSSVVSSVVSNVSSVVVNVVSND

Mean predicted aligned error: 6.16 Å

Sequence (87 aa):
MDENKSFTLYINVLIGAIGTILIGLAAMSTLSNRDHSVYLMLFGGFILVITYINYLEKKAGLKNSVIWARSIGSIVIFLALGYIYFF

Nearest PDB structures (foldseek):
  8tnm-assembly1_A  TM=4.912E-01  e=2.524E+00  synthetic construct
  1x8z-assembly1_A-2  TM=4.601E-01  e=9.007E+00  Arabidopsis thaliana